Protein AF-A0AAW2J6G6-F1 (afdb_monomer)

pLDDT: mean 77.51, std 10.94, range [55.53, 91.56]

InterPro domains:
  IPR045009 CASP-like protein 5 [PTHR32021] (1-65)

Organism: NCBI:txid2727405

Solvent-accessible surface area (backbone atoms only — not comparable to full-atom values): 3723 Å² total; per-residue (Å²): 112,70,45,64,53,45,45,51,54,33,52,53,52,48,55,51,48,52,48,42,70,72,72,42,64,50,66,77,73,38,80,83,54,60,57,66,59,54,54,51,50,47,53,51,41,51,52,51,28,52,52,48,47,50,53,55,50,52,54,52,52,51,63,73,74,105

Structure (mmCIF, N/CA/C/O backbone):
data_AF-A0AAW2J6G6-F1
#
_entry.id   AF-A0AAW2J6G6-F1
#
loop_
_atom_site.group_PDB
_atom_site.id
_atom_site.type_symbol
_atom_site.label_atom_id
_atom_site.label_alt_id
_atom_site.label_comp_id
_atom_site.label_asym_id
_atom_site.label_entity_id
_atom_site.label_seq_id
_atom_site.pdbx_PDB_ins_code
_atom_site.Cartn_x
_atom_site.Cartn_y
_atom_site.Cartn_z
_atom_site.occupancy
_atom_site.B_iso_or_equiv
_atom_site.auth_seq_id
_atom_site.auth_comp_id
_atom_site.auth_asym_id
_atom_site.auth_atom_id
_atom_site.pdbx_PDB_model_num
ATOM 1 N N . VAL A 1 1 ? 10.723 -10.241 -7.778 1.00 70.94 1 VAL A N 1
ATOM 2 C CA . VAL A 1 1 ? 10.457 -10.979 -6.516 1.00 70.94 1 VAL A CA 1
ATOM 3 C C . VAL A 1 1 ? 10.310 -10.061 -5.302 1.00 70.94 1 VAL A C 1
ATOM 5 O O . VAL A 1 1 ? 9.361 -10.223 -4.550 1.00 70.94 1 VAL A O 1
ATOM 8 N N . THR A 1 2 ? 11.175 -9.058 -5.117 1.00 78.31 2 THR A N 1
ATOM 9 C CA . THR A 1 2 ? 11.119 -8.153 -3.949 1.00 78.31 2 THR A CA 1
ATOM 10 C C . THR A 1 2 ? 9.868 -7.270 -3.935 1.00 78.31 2 THR A C 1
ATOM 12 O O . THR A 1 2 ? 9.205 -7.162 -2.910 1.00 78.31 2 THR A O 1
ATOM 15 N N . ALA A 1 3 ? 9.469 -6.725 -5.092 1.00 78.25 3 ALA A N 1
ATOM 16 C CA . ALA A 1 3 ? 8.252 -5.920 -5.203 1.00 78.25 3 ALA A CA 1
ATOM 17 C C . ALA A 1 3 ? 6.985 -6.713 -4.823 1.00 78.25 3 ALA A C 1
ATOM 19 O O . ALA A 1 3 ? 6.142 -6.225 -4.083 1.00 78.25 3 ALA A O 1
ATOM 20 N N . THR A 1 4 ? 6.846 -7.968 -5.251 1.00 82.19 4 THR A N 1
ATOM 21 C CA . THR A 1 4 ? 5.654 -8.773 -4.928 1.00 82.19 4 THR A CA 1
ATOM 22 C C . THR A 1 4 ? 5.541 -9.089 -3.433 1.00 82.19 4 THR A C 1
ATOM 24 O O . THR A 1 4 ? 4.435 -9.071 -2.900 1.00 82.19 4 THR A O 1
ATOM 27 N N . LEU A 1 5 ? 6.665 -9.308 -2.734 1.00 81.12 5 LEU A N 1
ATOM 28 C CA . LEU A 1 5 ? 6.668 -9.509 -1.278 1.00 81.12 5 LEU A CA 1
ATOM 29 C C . LEU A 1 5 ? 6.288 -8.229 -0.512 1.00 81.12 5 LEU A C 1
ATOM 31 O O . LEU A 1 5 ? 5.508 -8.302 0.435 1.00 81.12 5 LEU A O 1
ATOM 35 N N . SER A 1 6 ? 6.786 -7.058 -0.932 1.00 82.94 6 SER A N 1
ATOM 36 C CA . SER A 1 6 ? 6.410 -5.775 -0.315 1.00 82.94 6 SER A CA 1
ATOM 37 C C . SER A 1 6 ? 4.930 -5.440 -0.506 1.00 82.94 6 SER A C 1
ATOM 39 O O . SER A 1 6 ? 4.310 -4.933 0.425 1.00 82.94 6 SER A O 1
ATOM 41 N N . LEU A 1 7 ? 4.342 -5.766 -1.665 1.00 80.06 7 LEU A N 1
ATOM 42 C CA . LEU A 1 7 ? 2.899 -5.613 -1.880 1.00 80.06 7 LEU A CA 1
ATOM 43 C C . LEU A 1 7 ? 2.095 -6.514 -0.942 1.00 80.06 7 LEU A C 1
ATOM 45 O O . LEU A 1 7 ? 1.147 -6.051 -0.318 1.00 80.06 7 LEU A O 1
ATOM 49 N N . ALA A 1 8 ? 2.489 -7.785 -0.817 1.00 84.81 8 ALA A N 1
ATOM 50 C CA . ALA A 1 8 ? 1.818 -8.728 0.071 1.00 84.81 8 ALA A CA 1
ATOM 51 C C . ALA A 1 8 ? 1.855 -8.248 1.532 1.00 84.81 8 ALA A C 1
ATOM 53 O O . ALA A 1 8 ? 0.821 -8.224 2.197 1.00 84.81 8 ALA A O 1
ATOM 54 N N . ALA A 1 9 ? 3.015 -7.776 2.001 1.00 83.00 9 ALA A N 1
ATOM 55 C CA . ALA A 1 9 ? 3.159 -7.196 3.334 1.00 83.00 9 ALA A CA 1
ATOM 56 C C . ALA A 1 9 ? 2.294 -5.933 3.527 1.00 83.00 9 ALA A C 1
ATOM 58 O O . ALA A 1 9 ? 1.650 -5.783 4.566 1.00 83.00 9 ALA A O 1
ATOM 59 N N . ALA A 1 10 ? 2.228 -5.045 2.527 1.00 84.06 10 ALA A N 1
ATOM 60 C CA . ALA A 1 10 ? 1.392 -3.844 2.578 1.00 84.06 10 ALA A CA 1
ATOM 61 C C . ALA A 1 10 ? -0.112 -4.179 2.610 1.00 84.06 10 ALA A C 1
ATOM 63 O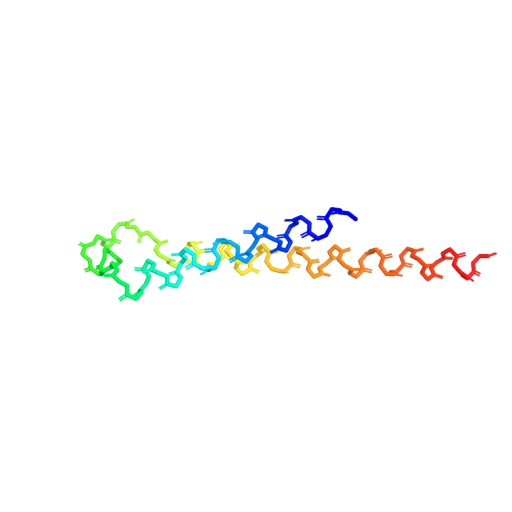 O . ALA A 1 10 ? -0.850 -3.612 3.418 1.00 84.06 10 ALA A O 1
ATOM 64 N N . CYS A 1 11 ? -0.566 -5.134 1.792 1.00 80.94 11 CYS A N 1
ATOM 65 C CA . CYS A 1 11 ? -1.953 -5.605 1.766 1.00 80.94 11 CYS A CA 1
ATOM 66 C C . CYS A 1 11 ? -2.365 -6.284 3.080 1.00 80.94 11 CYS A C 1
ATOM 68 O O . CYS A 1 11 ? -3.462 -6.022 3.576 1.00 80.94 11 CYS A O 1
ATOM 70 N N . SER A 1 12 ? -1.490 -7.103 3.676 1.00 87.19 12 SER A N 1
ATOM 71 C CA . SER A 1 12 ? -1.737 -7.686 4.999 1.00 87.19 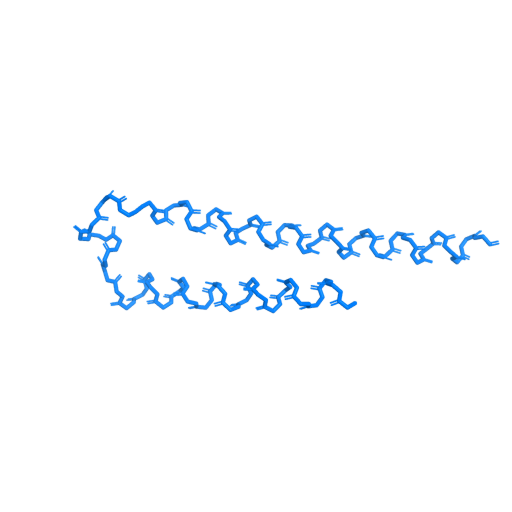12 SER A CA 1
ATOM 72 C C . SER A 1 12 ? -1.887 -6.601 6.071 1.00 87.19 12 SER A C 1
ATOM 74 O O . SER A 1 12 ? -2.853 -6.638 6.829 1.00 87.19 12 SER A O 1
ATOM 76 N N . SER A 1 13 ? -1.016 -5.588 6.093 1.00 81.75 13 SER A N 1
ATOM 77 C CA . SER A 1 13 ? -1.102 -4.478 7.058 1.00 81.75 13 SER A CA 1
ATOM 78 C C . SER A 1 13 ? -2.344 -3.600 6.862 1.00 81.75 13 SER A C 1
ATOM 80 O O . SER A 1 13 ? -2.968 -3.181 7.837 1.00 81.75 13 SER A O 1
ATOM 82 N N . ALA A 1 14 ? -2.751 -3.351 5.614 1.00 82.88 14 ALA A N 1
ATOM 83 C CA . ALA A 1 14 ? -3.963 -2.593 5.307 1.00 82.88 14 ALA A CA 1
ATOM 84 C C . ALA A 1 14 ? -5.239 -3.326 5.754 1.00 82.88 14 ALA A C 1
ATOM 86 O O . ALA A 1 14 ? -6.136 -2.701 6.320 1.00 82.88 14 ALA A O 1
ATOM 87 N N . GLY A 1 15 ? -5.311 -4.648 5.558 1.00 80.94 15 GLY A N 1
ATOM 88 C CA . GLY A 1 15 ? -6.435 -5.464 6.027 1.00 80.94 15 GLY A CA 1
ATOM 89 C C . GLY A 1 15 ? -6.578 -5.442 7.551 1.00 80.94 15 GLY A C 1
ATOM 90 O O . GLY A 1 15 ? -7.682 -5.265 8.066 1.00 80.94 15 GLY A O 1
ATOM 91 N N . VAL A 1 16 ? -5.455 -5.526 8.272 1.00 78.69 16 VAL A N 1
ATOM 92 C CA . VAL A 1 16 ? -5.433 -5.412 9.739 1.00 78.69 16 VAL A CA 1
ATOM 93 C C . VAL A 1 16 ? -5.867 -4.013 10.188 1.00 78.69 16 VAL A C 1
ATOM 95 O O . VAL A 1 16 ? -6.639 -3.899 11.133 1.00 78.69 16 VAL A O 1
ATOM 98 N N . MET A 1 17 ? -5.460 -2.951 9.487 1.00 73.88 17 MET A N 1
ATOM 99 C CA . MET A 1 17 ? -5.881 -1.577 9.791 1.00 73.88 17 MET A CA 1
ATOM 100 C C . MET A 1 17 ? -7.382 -1.342 9.562 1.00 73.88 17 MET A C 1
ATOM 102 O O . MET A 1 17 ? -8.027 -0.679 10.373 1.00 73.88 17 MET A O 1
ATOM 106 N N . VAL A 1 18 ? -7.972 -1.884 8.492 1.00 72.00 18 VAL A N 1
ATOM 107 C CA . VAL A 1 18 ? -9.428 -1.792 8.271 1.00 72.00 18 VAL A CA 1
ATOM 108 C C . VAL A 1 18 ? -10.183 -2.532 9.373 1.00 72.00 18 VAL A C 1
ATOM 110 O O . VAL A 1 18 ? -11.159 -1.999 9.893 1.00 72.00 18 VAL A O 1
ATOM 113 N N . LEU A 1 19 ? -9.707 -3.711 9.784 1.00 74.19 19 LEU A N 1
ATOM 114 C CA . LEU A 1 19 ? -10.293 -4.456 10.900 1.00 74.19 19 LEU A CA 1
ATOM 115 C C . LEU A 1 19 ? -10.173 -3.677 12.221 1.00 74.19 19 LEU A C 1
ATOM 117 O O . LEU A 1 19 ? -11.155 -3.541 12.947 1.00 74.19 19 LEU A O 1
ATOM 121 N N . PHE A 1 20 ? -9.007 -3.082 12.490 1.00 67.94 20 PHE A N 1
ATOM 122 C CA . PHE A 1 20 ? -8.782 -2.254 13.675 1.00 67.94 20 PHE A CA 1
ATOM 123 C C . PHE A 1 20 ? -9.683 -1.014 13.697 1.00 67.94 20 PHE A C 1
ATOM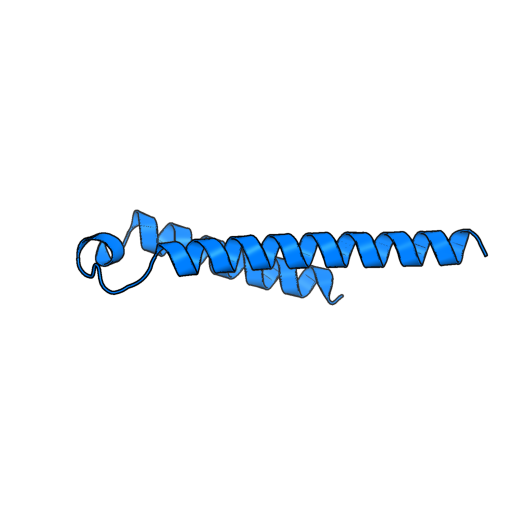 125 O O . PHE A 1 20 ? -10.267 -0.694 14.723 1.00 67.94 20 PHE A O 1
ATOM 132 N N . THR A 1 21 ? -9.831 -0.315 12.573 1.00 68.88 21 THR A N 1
ATOM 133 C CA . THR A 1 21 ? -10.641 0.914 12.495 1.00 68.88 21 THR A CA 1
ATOM 134 C C . THR A 1 21 ? -12.147 0.647 12.497 1.00 68.88 21 THR A C 1
ATOM 136 O O . THR A 1 21 ? -12.908 1.485 12.984 1.00 68.88 21 THR A O 1
ATOM 139 N N . ARG A 1 22 ? -12.599 -0.499 11.963 1.00 65.69 22 ARG A N 1
ATOM 140 C CA . ARG A 1 22 ? -14.023 -0.872 11.920 1.00 65.69 22 ARG A CA 1
ATOM 141 C C . ARG A 1 22 ? -14.524 -1.550 13.186 1.00 65.69 22 ARG A C 1
ATOM 143 O O . ARG A 1 22 ? -15.629 -1.229 13.612 1.00 65.69 22 ARG A O 1
ATOM 150 N N . ASP A 1 23 ? -13.754 -2.477 13.740 1.00 59.41 23 ASP A N 1
ATOM 151 C CA . ASP A 1 23 ? -14.237 -3.390 14.781 1.00 59.41 23 ASP A CA 1
ATOM 152 C C . ASP A 1 23 ? -13.802 -2.935 16.177 1.00 59.41 23 ASP A C 1
ATOM 154 O O . ASP A 1 23 ? -14.564 -2.948 17.142 1.00 59.41 23 ASP A O 1
ATOM 158 N N . THR A 1 24 ? -12.582 -2.415 16.278 1.00 57.88 24 THR A N 1
ATOM 159 C CA . THR A 1 24 ? -11.984 -2.066 17.557 1.00 57.88 24 THR A CA 1
ATOM 160 C C . THR A 1 24 ? -11.933 -0.541 17.695 1.00 57.88 24 THR A C 1
ATOM 162 O O . THR A 1 24 ? -11.012 0.129 17.242 1.00 57.88 24 THR A O 1
ATOM 165 N N . ASN A 1 25 ? -12.924 0.061 18.360 1.00 60.88 25 ASN A N 1
ATOM 166 C CA . ASN A 1 25 ? -12.965 1.508 18.655 1.00 60.88 25 ASN A CA 1
ATOM 167 C C . ASN A 1 25 ? -11.822 1.994 19.591 1.00 60.88 25 ASN A C 1
ATOM 169 O O . ASN A 1 25 ? -11.919 3.059 20.190 1.00 60.88 25 ASN A O 1
ATOM 173 N N . ILE A 1 26 ? -10.730 1.236 19.722 1.00 59.50 26 ILE A N 1
ATOM 174 C CA . ILE A 1 26 ? -9.538 1.513 20.543 1.00 59.50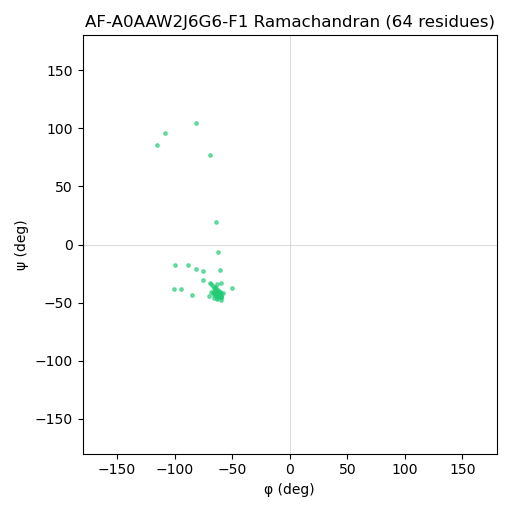 26 ILE A CA 1
ATOM 175 C C . ILE A 1 26 ? -8.856 2.807 20.127 1.00 59.50 26 ILE A C 1
ATOM 177 O O . ILE A 1 26 ? -8.398 3.550 20.979 1.00 59.50 26 ILE A O 1
ATOM 181 N N . CYS A 1 27 ? -8.905 3.141 18.841 1.00 59.50 27 CYS A N 1
ATOM 182 C CA . CYS A 1 27 ? -8.461 4.433 18.322 1.00 59.50 27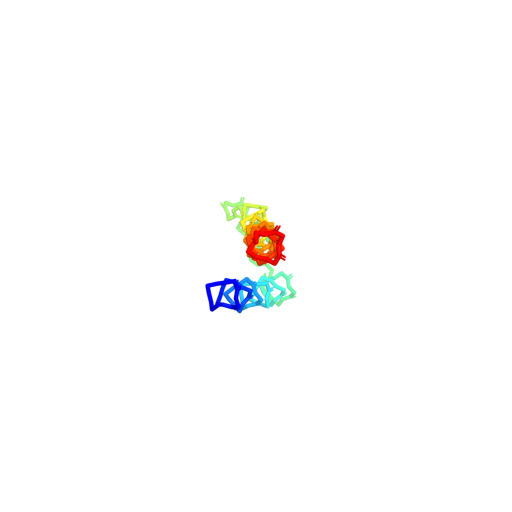 CYS A CA 1
ATOM 183 C C . CYS A 1 27 ? -9.246 5.626 18.930 1.00 59.50 27 CYS A C 1
ATOM 185 O O . CYS A 1 27 ? -8.764 6.754 18.947 1.00 59.50 27 CYS A O 1
ATOM 187 N N . ARG A 1 28 ? -10.461 5.378 19.448 1.00 57.88 28 ARG A N 1
ATOM 188 C CA . ARG A 1 28 ? -11.341 6.360 20.105 1.00 57.88 28 ARG A CA 1
ATOM 189 C C . ARG A 1 28 ? -11.289 6.292 21.639 1.00 57.88 28 ARG A C 1
ATOM 191 O O . ARG A 1 28 ? -11.723 7.239 22.286 1.00 57.88 28 ARG A O 1
ATOM 198 N N . VAL A 1 29 ? -10.790 5.189 22.206 1.00 59.47 29 VAL A N 1
ATOM 199 C CA . VAL A 1 29 ? -10.657 4.950 23.659 1.00 59.47 29 VAL A CA 1
ATOM 200 C C . VAL A 1 29 ? -9.262 5.332 24.163 1.00 59.47 29 VAL A C 1
ATOM 202 O O . VAL A 1 29 ? -9.146 5.946 25.218 1.00 59.47 29 VAL A O 1
ATOM 205 N N . ASP A 1 30 ? -8.219 5.064 23.378 1.00 55.53 30 ASP A N 1
ATOM 206 C CA . ASP A 1 30 ? -6.826 5.379 23.688 1.00 55.53 30 ASP A CA 1
ATOM 207 C C . ASP A 1 30 ? -6.279 6.409 22.692 1.00 55.53 30 ASP A C 1
ATOM 209 O O . ASP A 1 30 ? -5.622 6.078 21.707 1.00 55.53 30 ASP A O 1
ATOM 213 N N . ALA A 1 31 ? -6.503 7.695 22.980 1.00 55.91 31 ALA A N 1
ATOM 214 C CA . ALA A 1 31 ? -5.960 8.819 22.203 1.00 55.91 31 ALA A CA 1
ATOM 215 C C . ALA A 1 31 ? -4.414 8.897 22.203 1.00 55.91 31 ALA A C 1
ATOM 217 O O . ALA A 1 31 ? -3.835 9.719 21.497 1.00 55.91 31 ALA A O 1
ATOM 218 N N . ASN A 1 32 ? -3.738 8.053 22.992 1.00 55.59 32 ASN A N 1
ATOM 219 C CA . ASN A 1 32 ? -2.281 7.900 22.980 1.00 55.59 32 ASN A CA 1
ATOM 220 C C . ASN A 1 32 ? -1.788 6.983 21.850 1.00 55.59 32 ASN A C 1
ATOM 222 O O . ASN A 1 32 ? -0.623 7.067 21.455 1.00 55.59 32 ASN A O 1
ATOM 226 N N . LEU A 1 33 ? -2.648 6.113 21.309 1.00 58.62 33 LEU A N 1
ATOM 227 C CA . LEU A 1 33 ? -2.286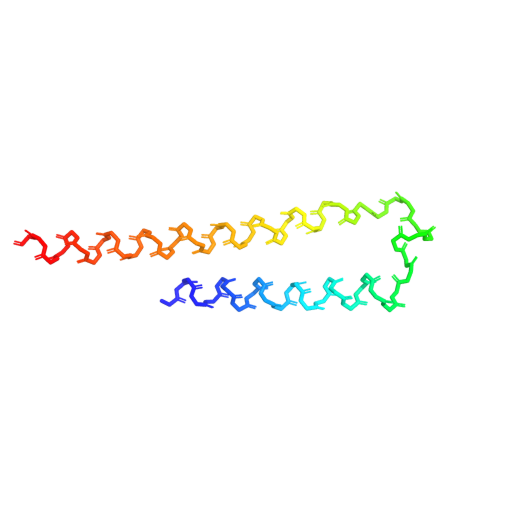 5.282 20.171 1.00 58.62 33 LEU A CA 1
ATOM 228 C C . LEU A 1 33 ? -2.436 6.129 18.905 1.00 58.62 33 LEU A C 1
ATOM 230 O O . LEU A 1 33 ? -3.544 6.410 18.454 1.00 58.62 33 LEU A O 1
ATOM 234 N N . SER A 1 34 ? -1.311 6.571 18.339 1.00 61.69 34 SER A N 1
ATOM 235 C CA . SER A 1 34 ? -1.287 7.390 17.123 1.00 61.69 34 SER A CA 1
ATOM 236 C C . SER A 1 34 ? -1.724 6.574 15.900 1.00 61.69 34 SER A C 1
ATOM 238 O O . SER A 1 34 ? -0.911 6.134 15.091 1.00 61.69 34 SER A O 1
ATOM 240 N N . CYS A 1 35 ? -3.030 6.362 15.769 1.00 65.69 35 CYS A N 1
ATOM 241 C CA . CYS A 1 35 ? -3.697 5.743 14.623 1.00 65.69 35 CYS A CA 1
ATOM 242 C C . CYS A 1 35 ? -3.266 6.369 13.289 1.00 65.69 35 CYS A C 1
ATOM 244 O O . CYS A 1 35 ? -3.081 5.671 12.295 1.00 65.69 35 CYS A O 1
ATOM 246 N N . ASP A 1 36 ? -3.060 7.686 13.300 1.00 66.94 36 ASP A N 1
ATOM 247 C CA . ASP A 1 36 ? -2.612 8.473 12.153 1.00 66.94 36 ASP A CA 1
ATOM 248 C C . ASP A 1 36 ? -1.236 8.005 11.637 1.00 66.94 36 ASP A C 1
ATOM 250 O O . ASP A 1 36 ? -1.036 7.794 10.442 1.00 66.94 36 ASP A O 1
ATOM 254 N N . MET A 1 37 ? -0.312 7.681 12.549 1.00 71.38 37 MET A N 1
ATOM 255 C CA . MET A 1 37 ? 1.038 7.206 12.214 1.00 71.38 37 MET A CA 1
ATOM 256 C C . MET A 1 37 ? 1.022 5.806 11.590 1.00 71.38 37 MET A C 1
ATOM 258 O O . MET A 1 37 ? 1.832 5.505 10.710 1.00 71.38 37 MET A O 1
ATOM 262 N N . PHE A 1 38 ? 0.085 4.949 12.008 1.00 75.31 38 PHE A N 1
ATOM 263 C CA . PHE A 1 38 ? -0.114 3.645 11.374 1.00 75.31 38 PHE A CA 1
ATOM 264 C C . PHE A 1 38 ? -0.612 3.809 9.939 1.00 75.31 38 PHE A C 1
ATOM 266 O O . PHE A 1 38 ? -0.043 3.208 9.027 1.00 75.31 38 PHE A O 1
ATOM 273 N N . GLN A 1 39 ? -1.605 4.673 9.719 1.00 75.31 39 GLN A N 1
ATOM 274 C CA . GLN A 1 39 ? -2.120 4.956 8.382 1.00 75.31 39 GLN A CA 1
ATOM 275 C C . GLN A 1 39 ? -1.031 5.505 7.450 1.00 75.31 39 GLN A C 1
ATOM 277 O O . GLN A 1 39 ? -0.903 5.039 6.313 1.00 75.31 39 GLN A O 1
ATOM 282 N N . ILE A 1 40 ? -0.199 6.424 7.947 1.00 81.38 40 ILE A N 1
ATOM 283 C CA . ILE A 1 40 ? 0.947 6.975 7.211 1.00 81.38 40 ILE A CA 1
ATOM 284 C C . ILE A 1 40 ? 1.972 5.882 6.870 1.00 81.38 40 ILE A C 1
ATOM 286 O O . ILE A 1 40 ? 2.468 5.840 5.745 1.00 81.38 40 ILE A O 1
ATOM 290 N N . SER A 1 41 ? 2.257 4.960 7.794 1.00 84.38 41 SER A N 1
ATOM 291 C CA . SER A 1 41 ? 3.182 3.841 7.560 1.00 84.38 41 SER A CA 1
ATOM 292 C C . SER A 1 41 ? 2.707 2.917 6.432 1.00 84.38 41 SER A C 1
ATOM 294 O O . SER A 1 41 ? 3.478 2.582 5.528 1.00 84.38 41 SER A O 1
ATOM 296 N N . ILE A 1 42 ? 1.416 2.566 6.412 1.0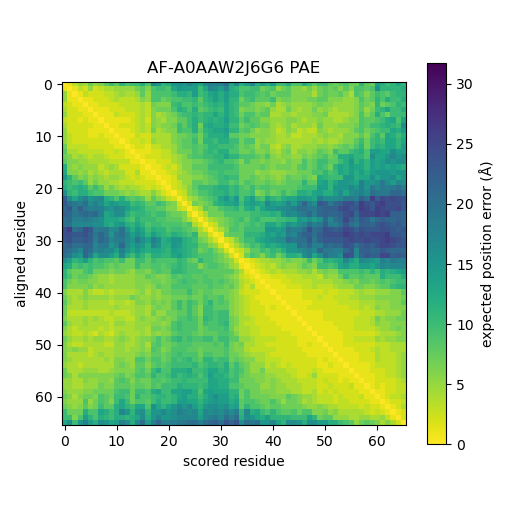0 82.62 42 ILE A N 1
ATOM 297 C CA . ILE A 1 42 ? 0.839 1.771 5.318 1.00 82.62 42 ILE A CA 1
ATOM 298 C C . ILE A 1 42 ? 0.892 2.537 3.991 1.00 82.62 42 ILE A C 1
ATOM 300 O O . ILE A 1 42 ? 1.272 1.956 2.972 1.00 82.62 42 ILE A O 1
ATOM 304 N N . ALA A 1 43 ? 0.579 3.836 3.985 1.00 84.69 43 ALA A N 1
ATOM 305 C CA . ALA A 1 43 ? 0.686 4.659 2.781 1.00 84.69 43 ALA A CA 1
ATOM 306 C C . ALA A 1 43 ? 2.126 4.686 2.233 1.00 84.69 43 ALA A C 1
ATOM 308 O O . ALA A 1 43 ? 2.343 4.526 1.030 1.00 84.69 43 ALA A O 1
ATOM 309 N N . PHE A 1 44 ? 3.120 4.806 3.115 1.00 83.44 44 PHE A N 1
ATOM 310 C CA . PHE A 1 44 ? 4.531 4.798 2.737 1.00 83.44 44 PHE A CA 1
ATOM 311 C C . PHE A 1 44 ? 5.002 3.426 2.229 1.00 83.44 44 PHE A C 1
ATOM 313 O O . PHE A 1 44 ? 5.805 3.353 1.295 1.00 83.44 44 PHE A O 1
ATOM 320 N N . ALA A 1 45 ? 4.465 2.330 2.774 1.00 87.12 45 ALA A N 1
ATOM 321 C CA . ALA A 1 45 ? 4.721 0.980 2.274 1.00 87.12 45 ALA A CA 1
ATOM 322 C C . ALA A 1 45 ? 4.195 0.788 0.837 1.00 87.12 45 ALA A C 1
ATOM 324 O O . ALA A 1 45 ? 4.909 0.248 -0.013 1.00 87.12 45 ALA A O 1
ATOM 325 N N . PHE A 1 46 ? 2.994 1.294 0.531 1.00 83.50 46 PHE A N 1
ATOM 326 C CA . PHE A 1 46 ? 2.454 1.306 -0.836 1.00 83.50 46 PHE A CA 1
ATOM 327 C C . PHE A 1 46 ? 3.284 2.176 -1.787 1.00 83.50 46 PHE A C 1
ATOM 329 O O . PHE A 1 46 ? 3.585 1.751 -2.904 1.00 83.50 46 PHE A O 1
ATOM 336 N N . ALA A 1 47 ? 3.702 3.364 -1.343 1.00 88.00 47 ALA A N 1
ATOM 337 C CA . ALA A 1 47 ? 4.572 4.238 -2.128 1.00 88.00 47 ALA A CA 1
ATOM 338 C C . ALA A 1 47 ? 5.919 3.563 -2.444 1.00 88.00 47 ALA A C 1
ATOM 340 O O . ALA A 1 47 ? 6.381 3.588 -3.585 1.00 88.00 47 ALA A O 1
ATOM 341 N N . SER A 1 48 ? 6.512 2.891 -1.455 1.00 87.69 48 SER A N 1
ATOM 342 C CA . SER A 1 48 ? 7.769 2.149 -1.607 1.00 87.69 48 SER A CA 1
ATOM 343 C C . SER A 1 48 ? 7.635 1.008 -2.615 1.00 87.69 48 SER A C 1
ATOM 345 O O . SER A 1 48 ? 8.500 0.831 -3.472 1.00 87.69 48 SER A O 1
ATOM 347 N N . TRP A 1 49 ? 6.528 0.261 -2.566 1.00 88.94 49 TRP A N 1
ATOM 348 C CA . TRP A 1 49 ? 6.234 -0.770 -3.559 1.00 88.94 49 TRP A CA 1
ATOM 349 C C . TRP A 1 49 ? 6.144 -0.207 -4.983 1.00 88.94 49 TRP A C 1
ATOM 351 O O . TRP A 1 49 ? 6.735 -0.771 -5.906 1.00 88.94 49 TRP A O 1
ATOM 361 N N . PHE A 1 50 ? 5.440 0.913 -5.158 1.00 87.19 50 PHE A N 1
ATOM 362 C CA . PHE A 1 50 ? 5.264 1.548 -6.463 1.00 87.19 50 PHE A CA 1
ATOM 363 C C . PHE A 1 50 ? 6.602 2.013 -7.053 1.00 87.19 50 PHE A C 1
ATOM 365 O O . PHE A 1 50 ? 6.904 1.729 -8.212 1.00 87.19 50 PHE A O 1
ATOM 372 N N . LEU A 1 51 ? 7.447 2.646 -6.234 1.00 87.88 51 LEU A N 1
ATOM 373 C CA . LEU A 1 51 ? 8.800 3.052 -6.623 1.00 87.88 51 LEU A CA 1
ATOM 374 C C . LEU A 1 51 ? 9.657 1.847 -7.033 1.00 87.88 51 LEU A C 1
ATOM 376 O O . LEU A 1 51 ? 10.296 1.881 -8.083 1.00 87.88 51 LEU A O 1
ATOM 380 N N . LEU A 1 52 ? 9.619 0.755 -6.260 1.00 88.69 52 LEU A N 1
ATOM 381 C CA . LEU A 1 52 ? 10.331 -0.487 -6.587 1.00 88.69 52 LEU A CA 1
ATOM 382 C C . LEU A 1 52 ? 9.857 -1.097 -7.914 1.00 88.69 52 LEU A C 1
ATOM 384 O O . LEU A 1 52 ? 10.676 -1.588 -8.695 1.00 88.69 52 LEU A O 1
ATOM 388 N N . ALA A 1 53 ? 8.550 -1.062 -8.184 1.00 88.62 53 ALA A N 1
ATOM 389 C CA . ALA A 1 53 ? 7.988 -1.536 -9.444 1.00 88.62 53 ALA A CA 1
ATOM 390 C C . ALA A 1 53 ? 8.503 -0.700 -10.626 1.00 88.62 53 ALA A C 1
ATOM 392 O O . ALA A 1 53 ? 8.998 -1.271 -11.602 1.00 88.62 53 ALA A O 1
ATOM 393 N N . ILE A 1 54 ? 8.486 0.631 -10.506 1.00 89.69 54 ILE A N 1
ATOM 394 C CA . ILE A 1 54 ? 9.021 1.538 -11.531 1.00 89.69 54 ILE A CA 1
ATOM 395 C C . ILE A 1 54 ? 10.509 1.275 -11.769 1.00 89.69 54 ILE A C 1
ATOM 397 O O . ILE A 1 54 ? 10.912 1.116 -12.918 1.00 89.69 54 ILE A O 1
ATOM 401 N N . SER A 1 55 ? 11.328 1.171 -10.717 1.00 89.19 55 SER A N 1
ATOM 402 C CA . SER A 1 55 ? 12.763 0.891 -10.863 1.00 89.19 55 SER A CA 1
ATOM 403 C C . SER A 1 55 ? 13.017 -0.422 -11.603 1.00 89.19 55 SER A C 1
ATOM 405 O O . SER A 1 55 ? 13.868 -0.467 -12.491 1.00 89.19 55 SER A O 1
ATOM 407 N N . SER A 1 56 ? 12.248 -1.474 -11.299 1.00 87.50 56 SER A N 1
ATOM 408 C CA . SER A 1 56 ? 12.367 -2.753 -12.010 1.00 87.50 56 SER A CA 1
ATOM 409 C C . SER A 1 56 ? 11.979 -2.648 -13.489 1.00 87.50 56 SER A C 1
ATOM 411 O O . SER A 1 56 ? 12.641 -3.244 -14.337 1.00 87.50 56 SER A O 1
ATOM 413 N N . TYR A 1 57 ? 10.964 -1.842 -13.809 1.00 88.12 57 TYR A N 1
ATOM 414 C CA . TYR A 1 57 ? 10.518 -1.609 -15.180 1.00 88.12 57 TYR A CA 1
ATOM 415 C C . TYR A 1 57 ? 11.538 -0.796 -15.986 1.00 88.12 57 TYR A C 1
ATOM 417 O O . TYR A 1 57 ? 11.862 -1.160 -17.113 1.00 88.12 57 TYR A O 1
ATOM 425 N N . VAL A 1 58 ? 12.094 0.268 -15.396 1.00 91.56 58 VAL A N 1
ATOM 426 C CA . VAL A 1 58 ? 13.123 1.100 -16.038 1.00 91.56 58 VAL A CA 1
ATOM 427 C C . VAL A 1 58 ? 14.391 0.291 -16.298 1.00 91.56 58 VAL A C 1
ATOM 429 O O . VAL A 1 58 ? 14.938 0.387 -17.391 1.00 91.56 58 V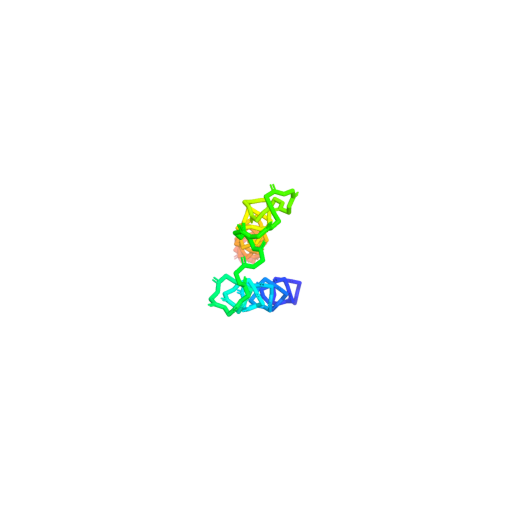AL A O 1
ATOM 432 N N . MET A 1 59 ? 14.840 -0.549 -15.356 1.00 88.69 59 MET A N 1
ATOM 433 C CA . MET A 1 59 ? 16.003 -1.418 -15.594 1.00 88.69 59 MET A CA 1
ATOM 434 C C . MET A 1 59 ? 15.756 -2.430 -16.714 1.00 88.69 59 MET A C 1
ATOM 436 O O . MET A 1 59 ? 16.653 -2.672 -17.517 1.00 88.69 59 MET A O 1
ATOM 440 N N . PHE A 1 60 ? 14.547 -2.992 -16.800 1.00 87.56 60 PHE A N 1
ATOM 441 C CA . PHE A 1 60 ? 14.181 -3.886 -17.898 1.00 87.56 60 PHE A CA 1
ATOM 442 C C . PHE A 1 60 ? 14.218 -3.164 -19.251 1.00 87.56 60 PHE A C 1
ATOM 444 O O . PHE A 1 60 ? 14.789 -3.674 -20.211 1.00 87.56 60 PHE A O 1
ATOM 451 N N . TRP A 1 61 ? 13.671 -1.948 -19.313 1.00 86.88 61 TRP A N 1
ATOM 452 C CA . TRP A 1 61 ? 13.716 -1.108 -20.511 1.00 86.88 61 TRP A CA 1
ATOM 453 C C . TRP A 1 61 ? 15.136 -0.708 -20.903 1.00 86.88 61 TRP A C 1
ATOM 455 O O . TRP A 1 61 ? 15.469 -0.727 -22.084 1.00 86.88 61 TRP A O 1
ATOM 465 N N . LEU A 1 62 ? 15.981 -0.391 -19.922 1.00 89.19 62 LEU A N 1
ATOM 466 C CA . LEU A 1 62 ? 17.380 -0.061 -20.160 1.00 89.19 62 LEU A CA 1
ATOM 467 C C . LEU A 1 62 ? 18.121 -1.256 -20.779 1.00 89.19 62 LEU A C 1
ATOM 469 O O . LEU A 1 62 ? 18.829 -1.077 -21.762 1.00 89.19 62 LEU A O 1
ATOM 473 N N . VAL A 1 63 ? 17.896 -2.472 -20.265 1.00 86.88 63 VAL A N 1
ATOM 474 C CA . VAL A 1 63 ? 18.454 -3.714 -20.833 1.00 86.88 63 VAL A CA 1
ATOM 475 C C . VAL A 1 63 ? 17.935 -3.994 -22.247 1.00 86.88 63 VAL A C 1
ATOM 477 O O . VAL A 1 63 ? 18.670 -4.527 -23.063 1.00 86.88 63 VAL A O 1
ATOM 480 N N . ALA A 1 64 ? 16.686 -3.643 -22.553 1.00 84.06 64 ALA A N 1
ATOM 481 C CA . ALA A 1 64 ? 16.138 -3.794 -23.901 1.00 84.06 64 ALA A CA 1
ATOM 482 C C . ALA A 1 64 ? 16.661 -2.738 -24.894 1.00 84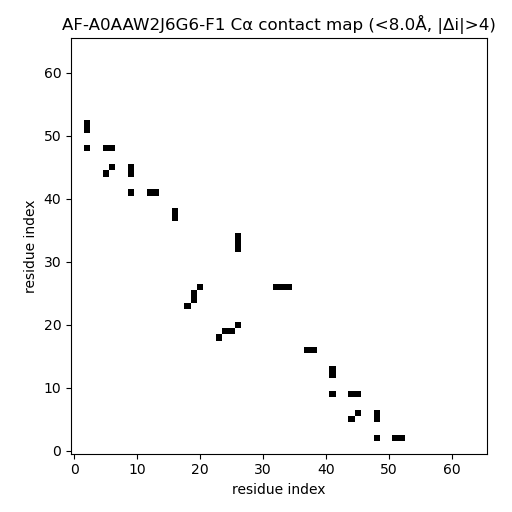.06 64 ALA A C 1
ATOM 484 O O . ALA A 1 64 ? 16.580 -2.945 -26.102 1.00 84.06 64 ALA A O 1
ATOM 485 N N . SER A 1 65 ? 17.131 -1.593 -24.390 1.00 85.56 65 SER A N 1
ATOM 486 C CA . SER A 1 65 ? 17.682 -0.504 -25.205 1.00 85.56 65 SER A CA 1
ATOM 487 C C . SER A 1 65 ? 19.184 -0.618 -25.479 1.00 85.56 65 SER A C 1
ATOM 489 O O . SER A 1 65 ? 19.667 0.064 -26.383 1.00 85.56 65 SER A O 1
ATOM 491 N N . ILE A 1 66 ? 19.905 -1.431 -24.696 1.00 79.62 66 ILE A N 1
ATOM 492 C CA . ILE A 1 66 ? 21.303 -1.803 -24.973 1.00 79.62 66 ILE A CA 1
ATOM 493 C C . ILE A 1 66 ? 21.369 -2.957 -25.974 1.00 79.62 66 ILE A C 1
ATOM 495 O O . ILE A 1 66 ? 22.403 -3.029 -26.671 1.00 79.62 66 ILE A O 1
#

Foldseek 3Di:
DVLVVLVVVLVVLVVVLVCCVPPPCVVVVDVVPPNVVSVVVSVVSVVVSVVVVVVVVVVVVVVVVD

Secondary structure (DSSP, 8-state):
-HHHHHHHHHHHHHHHHHHHHHH-THHHH-TTS-HHHHHHHHHHHHHHHHHHHHHHHHHHHHHHH-

Mean predicted aligned error: 8.22 Å

Radius of gyration: 16.66 Å; Cα contacts (8 Å, |Δi|>4): 21; chains: 1; bounding box: 36×20×49 Å

Sequence (66 aa):
VTATLSLAAACSSAGVMVLFTRDTNICRVDANLSCDMFQISIAFAFASWFLLAISSYVMFWLVASI